Protein AF-A0A177LYG5-F1 (afdb_monomer_lite)

InterPro domains:
  IPR061209 LIC_11139-like [NF033171] (10-113)

Organism: Methylomonas methanica (NCBI:txid421)

Sequence (113 aa):
MSDSSGGIFKSASSPFTSSSDSSRNKHEKYETDVADYTATFVVSSSGTLDSFRGHISELAESHEITNWEGDRNTYVGIGRGLAKAKLGKPQISAFTESLSDNEPWKKQAIEEG

Secondary structure (DSSP, 8-state):
------------------SHHHHHHHHHHHHHHHHHHHHHHHHSS---HHHHHHHHHHHHHHTT-S-GGG-HHHHHHHHHHHHHTT--HHHHHHHHHHHSTT-HHHHHHHHH-

Structure (mmCIF, N/CA/C/O backbone):
data_AF-A0A177LYG5-F1
#
_entry.id   AF-A0A177LYG5-F1
#
loop_
_atom_site.group_PDB
_atom_site.id
_atom_site.type_symbol
_atom_site.label_atom_id
_atom_site.label_alt_id
_atom_site.label_comp_id
_atom_site.label_asym_id
_atom_site.label_entity_id
_atom_site.label_seq_id
_atom_site.pdbx_PDB_ins_code
_atom_site.Cartn_x
_atom_site.Cartn_y
_atom_site.Cartn_z
_atom_site.occupancy
_atom_site.B_iso_or_equiv
_atom_site.auth_seq_id
_atom_site.auth_comp_id
_atom_site.auth_asym_id
_atom_site.auth_atom_id
_atom_site.pdbx_PDB_model_num
ATOM 1 N N . MET A 1 1 ? -4.558 56.054 -22.906 1.00 41.09 1 MET A N 1
ATOM 2 C CA . MET A 1 1 ? -5.375 54.932 -22.409 1.00 41.09 1 MET A CA 1
ATOM 3 C C . MET A 1 1 ? -4.428 53.788 -22.118 1.00 41.09 1 MET A C 1
ATOM 5 O O . MET A 1 1 ? -3.598 53.500 -22.971 1.00 41.09 1 MET A O 1
ATOM 9 N N . SER A 1 2 ? -4.472 53.246 -20.904 1.00 43.78 2 SER A N 1
ATOM 10 C CA . SER A 1 2 ? -3.781 52.006 -20.540 1.00 43.78 2 SER A CA 1
ATOM 11 C C . SER A 1 2 ? -4.441 50.822 -21.243 1.00 43.78 2 SER A C 1
ATOM 13 O O . SER A 1 2 ? -5.664 50.793 -21.294 1.00 43.78 2 SER A O 1
ATOM 15 N N . ASP A 1 3 ? -3.650 49.861 -21.721 1.00 38.50 3 ASP A N 1
ATOM 16 C CA . ASP A 1 3 ? -3.786 48.472 -21.271 1.00 38.50 3 ASP A CA 1
ATOM 17 C C . ASP A 1 3 ? -2.516 47.665 -21.584 1.00 38.50 3 ASP A C 1
ATOM 19 O O . ASP A 1 3 ? -1.965 47.710 -22.685 1.00 38.50 3 ASP A O 1
ATOM 23 N N . SER A 1 4 ? -2.035 46.963 -20.564 1.00 45.25 4 SER A N 1
ATOM 24 C CA . SER A 1 4 ? -0.973 45.959 -20.631 1.00 45.25 4 SER A CA 1
ATOM 25 C C . SER A 1 4 ? -1.576 44.627 -21.077 1.00 45.25 4 SER A C 1
ATOM 27 O O . SER A 1 4 ? -2.732 44.378 -20.754 1.00 45.25 4 SER A O 1
ATOM 29 N N . SER A 1 5 ? -0.797 43.735 -21.706 1.00 45.50 5 SER A N 1
ATOM 30 C CA . SER A 1 5 ? -0.727 42.291 -21.367 1.00 45.50 5 SER A CA 1
ATOM 31 C C . SER A 1 5 ? 0.027 41.466 -22.417 1.00 45.50 5 SER A C 1
ATOM 33 O O . SER A 1 5 ? -0.296 41.513 -23.597 1.00 45.50 5 SER A O 1
ATOM 35 N N . GLY A 1 6 ? 0.952 40.631 -21.928 1.00 39.25 6 GLY A N 1
ATOM 36 C CA . GLY A 1 6 ? 1.349 39.344 -22.516 1.00 39.25 6 GLY A CA 1
ATOM 37 C C . GLY A 1 6 ? 2.311 39.434 -23.704 1.00 39.25 6 GLY A C 1
ATOM 38 O O . GLY A 1 6 ? 1.924 39.767 -24.809 1.00 39.25 6 GLY A O 1
ATOM 39 N N . GLY A 1 7 ? 3.600 39.139 -23.574 1.00 38.34 7 GLY A N 1
ATOM 40 C CA . GLY A 1 7 ? 4.082 37.885 -23.005 1.00 38.34 7 GLY A CA 1
ATOM 41 C C . GLY A 1 7 ? 4.296 36.853 -24.118 1.00 38.34 7 GLY A C 1
ATOM 42 O O . GLY A 1 7 ? 3.461 35.993 -24.336 1.00 38.34 7 GLY A O 1
ATOM 43 N N . ILE A 1 8 ? 5.399 37.035 -24.846 1.00 48.06 8 ILE A N 1
ATOM 44 C CA . ILE A 1 8 ? 6.380 36.039 -25.305 1.00 48.06 8 ILE A CA 1
ATOM 45 C C . ILE A 1 8 ? 5.968 34.567 -25.568 1.00 48.06 8 ILE A C 1
ATOM 47 O O . ILE A 1 8 ? 5.425 33.864 -24.726 1.00 48.06 8 ILE A O 1
ATOM 51 N N . PHE A 1 9 ? 6.480 34.106 -26.719 1.00 45.38 9 PHE A N 1
ATOM 52 C CA . PHE A 1 9 ? 6.715 32.733 -27.191 1.00 45.38 9 PHE A CA 1
ATOM 53 C C . PHE A 1 9 ? 5.597 32.061 -27.994 1.00 45.38 9 PHE A C 1
ATOM 55 O O . PHE A 1 9 ? 4.726 31.362 -27.490 1.00 45.38 9 PHE A O 1
ATOM 62 N N . LYS A 1 10 ? 5.737 32.202 -29.319 1.00 39.41 10 LYS A N 1
ATOM 63 C CA . LYS A 1 10 ? 5.176 31.296 -30.320 1.00 39.41 10 LYS A CA 1
ATOM 64 C C . LYS A 1 10 ? 5.619 29.868 -29.992 1.00 39.41 10 LYS A C 1
ATOM 66 O O . LYS A 1 10 ? 6.764 29.502 -30.251 1.00 39.41 10 LYS A O 1
ATOM 71 N N . SER A 1 11 ? 4.718 29.087 -29.408 1.00 40.78 11 SER A N 1
ATOM 72 C CA . SER A 1 11 ? 4.887 27.652 -29.223 1.00 40.78 11 SER A CA 1
ATOM 73 C C . SER A 1 11 ? 5.097 27.005 -30.588 1.00 40.78 11 SER A C 1
ATOM 75 O O . SER A 1 11 ? 4.205 27.010 -31.435 1.00 40.78 11 SER A O 1
ATOM 77 N N . ALA A 1 12 ? 6.296 26.473 -30.812 1.00 44.66 12 ALA A N 1
ATOM 78 C CA . ALA A 1 12 ? 6.536 25.532 -31.887 1.00 44.66 12 ALA A CA 1
ATOM 79 C C . ALA A 1 12 ? 5.653 24.306 -31.622 1.00 44.66 12 ALA A C 1
ATOM 81 O O . ALA A 1 12 ? 5.839 23.586 -30.641 1.00 44.66 12 ALA A O 1
ATOM 82 N N . SER A 1 13 ? 4.638 24.123 -32.459 1.00 43.25 13 SER A N 1
ATOM 83 C CA . SER A 1 13 ? 3.780 22.947 -32.457 1.00 43.25 13 SER A CA 1
ATOM 84 C C . SER A 1 13 ? 4.599 21.742 -32.918 1.00 43.25 13 SER A C 1
ATOM 86 O O . SER A 1 13 ? 4.720 21.486 -34.112 1.00 43.25 13 SER A O 1
ATOM 88 N N . SER A 1 14 ? 5.181 21.014 -31.968 1.00 43.78 14 SER A N 1
ATOM 89 C CA . SER A 1 14 ? 5.663 19.654 -32.204 1.00 43.78 14 SER A CA 1
ATOM 90 C C . SER A 1 14 ? 4.469 18.696 -32.125 1.00 43.78 14 SER A C 1
ATOM 92 O O . SER A 1 14 ? 3.822 18.633 -31.077 1.00 43.78 14 SER A O 1
ATOM 94 N N . PRO A 1 15 ? 4.150 17.942 -33.190 1.00 49.91 15 PRO A N 1
ATOM 95 C CA . PRO A 1 15 ? 3.112 16.930 -33.153 1.00 49.91 15 PRO A CA 1
ATOM 96 C C . PRO A 1 15 ? 3.731 15.616 -32.663 1.00 49.91 15 PRO A C 1
ATOM 98 O O . PRO A 1 15 ? 4.137 14.784 -33.464 1.00 49.91 15 PRO A O 1
ATOM 101 N N . PHE A 1 16 ? 3.819 15.422 -31.347 1.00 41.78 16 PHE A N 1
ATOM 102 C CA . PHE A 1 16 ? 4.070 14.096 -30.774 1.00 41.78 16 PHE A CA 1
ATOM 103 C C . PHE A 1 16 ? 3.053 13.835 -29.667 1.00 41.78 16 PHE A C 1
ATOM 105 O O . PHE A 1 16 ? 3.210 14.228 -28.515 1.00 41.78 16 PHE A O 1
ATOM 112 N N . THR A 1 17 ? 1.950 13.219 -30.072 1.00 43.50 17 THR A N 1
ATOM 113 C CA . THR A 1 17 ? 0.886 12.708 -29.215 1.00 43.50 17 THR A CA 1
ATOM 114 C C . THR A 1 17 ? 1.294 11.381 -28.571 1.00 43.50 17 THR A C 1
ATOM 116 O O . THR A 1 17 ? 1.797 10.500 -29.262 1.00 43.50 17 THR A O 1
ATOM 119 N N . SER A 1 18 ? 0.943 11.234 -27.290 1.00 42.94 18 SER A N 1
ATOM 120 C CA . SER A 1 18 ? 0.655 9.983 -26.564 1.00 42.94 18 SER A CA 1
ATOM 121 C C . SER A 1 18 ? 1.777 8.980 -26.273 1.00 42.94 18 SER A C 1
ATOM 123 O O . SER A 1 18 ? 1.902 7.973 -26.958 1.00 42.94 18 SER A O 1
ATOM 125 N N . SER A 1 19 ? 2.424 9.154 -25.114 1.00 37.41 19 SER A N 1
ATOM 126 C CA . SER A 1 19 ? 2.919 8.023 -24.295 1.00 37.41 19 SER A CA 1
ATOM 127 C C . SER A 1 19 ? 2.688 8.185 -22.779 1.00 37.41 19 SER A C 1
ATOM 129 O O . SER A 1 19 ? 3.071 7.311 -22.009 1.00 37.41 19 SER A O 1
ATOM 131 N N . SER A 1 20 ? 2.065 9.277 -22.314 1.00 44.22 20 SER A N 1
ATOM 132 C CA . SER A 1 20 ? 1.964 9.591 -20.872 1.00 44.22 20 SER A CA 1
ATOM 133 C C . SER A 1 20 ? 0.669 9.134 -20.192 1.00 44.22 20 SER A C 1
ATOM 135 O O . SER A 1 20 ? 0.573 9.213 -18.972 1.00 44.22 20 SER A O 1
ATOM 137 N N . ASP A 1 21 ? -0.324 8.668 -20.951 1.00 50.38 21 ASP A N 1
ATOM 138 C CA . ASP A 1 21 ? -1.614 8.231 -20.399 1.00 50.38 21 ASP A CA 1
ATOM 139 C C . ASP A 1 21 ? -1.517 6.801 -19.838 1.00 50.38 21 ASP A C 1
ATOM 141 O O . ASP A 1 21 ? -1.875 6.526 -18.697 1.00 50.38 21 ASP A O 1
ATOM 145 N N . SER A 1 22 ? -0.896 5.890 -20.593 1.00 53.41 22 SER A N 1
ATOM 146 C CA . SER A 1 22 ? -0.774 4.476 -20.219 1.00 53.41 22 SER A CA 1
ATOM 147 C C . SER A 1 22 ? 0.093 4.235 -18.980 1.00 53.41 22 SER A C 1
ATOM 149 O O . SER A 1 22 ? -0.226 3.350 -18.190 1.00 53.41 22 SER A O 1
ATOM 151 N N . SER A 1 23 ? 1.164 5.012 -18.784 1.00 55.59 23 SER A N 1
ATOM 152 C CA . SER A 1 23 ? 2.041 4.888 -17.611 1.00 55.59 23 SER A CA 1
ATOM 153 C C . SER A 1 23 ? 1.404 5.452 -16.342 1.00 55.59 23 SER A C 1
ATOM 155 O O . SER A 1 23 ? 1.551 4.855 -15.278 1.00 55.59 23 SER A O 1
ATOM 157 N N . ARG A 1 24 ? 0.636 6.546 -16.452 1.00 60.84 24 ARG A N 1
ATOM 158 C CA . ARG A 1 24 ? -0.160 7.097 -15.345 1.00 60.84 24 ARG A CA 1
ATOM 159 C C . ARG A 1 24 ? -1.228 6.102 -14.893 1.00 60.84 24 ARG A C 1
ATOM 161 O O . ARG A 1 24 ? -1.278 5.759 -13.717 1.00 60.84 24 ARG A O 1
ATOM 168 N N . ASN A 1 25 ? -1.948 5.528 -15.858 1.00 71.62 25 ASN A N 1
ATOM 169 C CA . ASN A 1 25 ? -2.951 4.493 -15.612 1.00 71.62 25 ASN A CA 1
ATOM 170 C C . ASN A 1 25 ? -2.344 3.223 -14.991 1.00 71.62 25 ASN A C 1
ATOM 172 O O . ASN A 1 25 ? -3.018 2.520 -14.245 1.00 71.62 25 ASN A O 1
ATOM 176 N N . LYS A 1 26 ? -1.087 2.891 -15.314 1.00 77.19 26 LYS A N 1
ATOM 177 C CA . LYS A 1 26 ? -0.388 1.738 -14.730 1.00 77.19 26 LYS A CA 1
ATOM 178 C C . LYS A 1 26 ? -0.045 1.974 -13.264 1.00 77.19 26 LYS A C 1
ATOM 180 O O . LYS A 1 26 ? -0.264 1.100 -12.435 1.00 77.19 26 LYS A O 1
ATOM 185 N N . HIS A 1 27 ? 0.445 3.168 -12.955 1.00 80.19 27 HIS A N 1
ATOM 186 C CA . HIS A 1 27 ? 0.832 3.533 -11.603 1.00 80.19 27 HIS A CA 1
ATOM 187 C C . HIS A 1 27 ? -0.379 3.631 -10.663 1.00 80.19 27 HIS A C 1
ATOM 189 O O . HIS A 1 27 ? -0.334 3.129 -9.546 1.00 80.19 27 HIS A O 1
ATOM 195 N N . GLU A 1 28 ? -1.491 4.193 -11.144 1.00 85.69 28 GLU A N 1
ATOM 196 C CA . GLU A 1 28 ? -2.761 4.226 -10.403 1.00 85.69 28 GLU A CA 1
ATOM 197 C C . GLU A 1 28 ? -3.350 2.825 -10.190 1.00 85.69 28 GLU A C 1
ATOM 199 O O . GLU A 1 28 ? -3.903 2.541 -9.126 1.00 85.69 28 GLU A O 1
ATOM 204 N N . LYS A 1 29 ? -3.220 1.925 -11.175 1.00 89.19 29 LYS A N 1
ATOM 205 C CA . LYS A 1 29 ? -3.627 0.520 -11.018 1.00 89.19 29 LYS A CA 1
ATOM 206 C C . LYS A 1 29 ? -2.782 -0.197 -9.978 1.00 89.19 29 LYS A C 1
ATOM 208 O O . LYS A 1 29 ? -3.354 -0.814 -9.093 1.00 89.19 29 LYS A O 1
ATOM 213 N N . TYR A 1 30 ? -1.459 -0.066 -10.046 1.00 91.94 30 TYR A N 1
ATOM 214 C CA . TYR A 1 30 ? -0.565 -0.635 -9.042 1.00 91.94 30 TYR A CA 1
ATOM 215 C C . TYR A 1 30 ? -0.907 -0.136 -7.634 1.00 91.94 30 TYR A C 1
ATOM 217 O O . TYR A 1 30 ? -1.089 -0.935 -6.722 1.00 91.94 30 TYR A O 1
ATOM 225 N N . GLU A 1 31 ? -1.078 1.176 -7.467 1.00 92.94 31 GLU A N 1
ATOM 226 C CA . GLU A 1 31 ? -1.469 1.770 -6.189 1.00 92.94 31 GLU A CA 1
ATOM 227 C C . GLU A 1 31 ? -2.811 1.212 -5.679 1.00 92.94 31 GLU A C 1
ATOM 229 O O . GLU A 1 31 ? -2.958 0.921 -4.490 1.00 92.94 31 GLU A O 1
ATOM 234 N N . THR A 1 32 ? -3.782 1.026 -6.579 1.00 93.75 32 THR A N 1
ATOM 235 C CA . THR A 1 32 ? -5.090 0.436 -6.256 1.00 93.75 32 THR A CA 1
ATOM 236 C C . THR A 1 32 ? -4.963 -1.033 -5.849 1.00 93.75 32 THR A C 1
ATOM 238 O O . THR A 1 32 ? -5.543 -1.431 -4.841 1.00 93.75 32 THR A O 1
ATOM 241 N N . ASP A 1 33 ? -4.176 -1.826 -6.576 1.00 94.75 33 ASP A N 1
ATOM 242 C CA . ASP A 1 33 ? -3.954 -3.245 -6.278 1.00 94.75 33 ASP A CA 1
ATOM 243 C C . ASP A 1 33 ? -3.260 -3.418 -4.918 1.00 94.75 33 ASP A C 1
ATOM 245 O O . ASP A 1 33 ? -3.655 -4.261 -4.109 1.00 94.75 33 ASP A O 1
ATOM 249 N N . VAL A 1 34 ? -2.275 -2.563 -4.621 1.00 95.94 34 VAL A N 1
ATOM 250 C CA . VAL A 1 34 ? -1.612 -2.506 -3.312 1.00 95.94 34 VAL A CA 1
ATOM 251 C C . VAL A 1 34 ? -2.606 -2.150 -2.207 1.00 95.94 34 VAL A C 1
ATOM 253 O O . VAL A 1 34 ? -2.588 -2.782 -1.147 1.00 95.94 34 VAL A O 1
ATOM 256 N N . ALA A 1 35 ? -3.489 -1.176 -2.433 1.00 95.38 35 ALA A N 1
ATOM 257 C CA . ALA A 1 35 ? -4.509 -0.796 -1.459 1.00 95.38 35 ALA A CA 1
ATOM 258 C C . ALA A 1 35 ? -5.502 -1.935 -1.191 1.00 95.38 35 ALA A C 1
ATOM 260 O O . ALA A 1 35 ? -5.819 -2.230 -0.036 1.00 95.38 35 ALA A O 1
ATOM 261 N N . ASP A 1 36 ? -5.964 -2.610 -2.239 1.00 94.75 36 ASP A N 1
ATOM 262 C CA . ASP A 1 36 ? -6.921 -3.712 -2.145 1.00 94.75 36 ASP A CA 1
ATOM 263 C C . ASP A 1 36 ? -6.326 -4.928 -1.437 1.00 94.75 36 ASP A C 1
ATOM 265 O O . ASP A 1 36 ? -6.957 -5.504 -0.538 1.00 94.75 36 ASP A O 1
ATOM 269 N N . TYR A 1 37 ? -5.085 -5.277 -1.778 1.00 94.31 37 TYR A N 1
ATOM 270 C CA . TYR A 1 37 ? -4.355 -6.326 -1.086 1.00 94.31 37 TYR A CA 1
ATOM 271 C C . TYR A 1 37 ? -4.101 -5.956 0.376 1.00 94.31 37 TYR A C 1
ATOM 273 O O . TYR A 1 37 ? -4.388 -6.762 1.257 1.00 94.31 37 TYR A O 1
ATOM 281 N N . THR A 1 38 ? -3.653 -4.730 0.662 1.00 94.38 38 THR A N 1
ATOM 282 C CA . THR A 1 38 ? -3.407 -4.273 2.039 1.00 94.38 38 THR A CA 1
ATOM 283 C C . THR A 1 38 ? -4.674 -4.328 2.879 1.00 94.38 38 THR A C 1
ATOM 285 O O . THR A 1 38 ? -4.645 -4.866 3.984 1.00 94.38 38 THR A O 1
ATOM 288 N N . ALA A 1 39 ? -5.800 -3.845 2.349 1.00 93.69 39 ALA A N 1
ATOM 289 C CA . ALA A 1 39 ? -7.080 -3.892 3.044 1.00 93.69 39 ALA A CA 1
ATOM 290 C C . ALA A 1 39 ? -7.510 -5.333 3.353 1.00 93.69 39 ALA A C 1
ATOM 292 O O . ALA A 1 39 ? -8.021 -5.617 4.435 1.00 93.69 39 ALA A O 1
ATOM 293 N N . THR A 1 40 ? -7.278 -6.249 2.412 1.00 92.38 40 THR A N 1
ATOM 294 C CA . THR A 1 40 ? -7.572 -7.671 2.597 1.00 92.38 40 THR A CA 1
ATOM 295 C C . THR A 1 40 ? -6.644 -8.283 3.641 1.00 92.38 40 THR A C 1
ATOM 297 O O . THR A 1 40 ? -7.135 -8.897 4.584 1.00 92.38 40 THR A O 1
ATOM 300 N N . PHE A 1 41 ? -5.333 -8.052 3.525 1.00 91.06 41 PHE A N 1
ATOM 301 C CA . PHE A 1 41 ? -4.294 -8.598 4.395 1.00 91.06 41 PHE A CA 1
ATOM 302 C C . PHE A 1 41 ? -4.512 -8.229 5.860 1.00 91.06 41 PHE A C 1
ATOM 304 O O . PHE A 1 41 ? -4.400 -9.081 6.730 1.00 91.06 41 PHE A O 1
ATOM 311 N N . VAL A 1 42 ? -4.850 -6.973 6.156 1.00 88.88 42 VAL A N 1
ATOM 312 C CA . VAL A 1 42 ? -5.037 -6.536 7.549 1.00 88.88 42 VAL A CA 1
ATOM 313 C C . VAL A 1 42 ? -6.351 -7.015 8.170 1.00 88.88 42 VAL A C 1
ATOM 315 O O . VAL A 1 42 ? -6.465 -7.076 9.394 1.00 88.88 42 VAL A O 1
ATOM 318 N N . VAL A 1 43 ? -7.346 -7.362 7.347 1.00 86.88 43 VAL A N 1
ATOM 319 C CA . VAL A 1 43 ? -8.626 -7.931 7.801 1.00 86.88 43 VAL A CA 1
ATOM 320 C C . VAL A 1 43 ? -8.528 -9.449 7.939 1.00 86.88 43 VAL A C 1
ATOM 322 O O . VAL A 1 43 ? -9.065 -10.023 8.889 1.00 86.88 43 VAL A O 1
ATOM 325 N N . SER A 1 44 ? -7.817 -10.115 7.029 1.00 80.69 44 SER A N 1
ATOM 326 C CA . SER A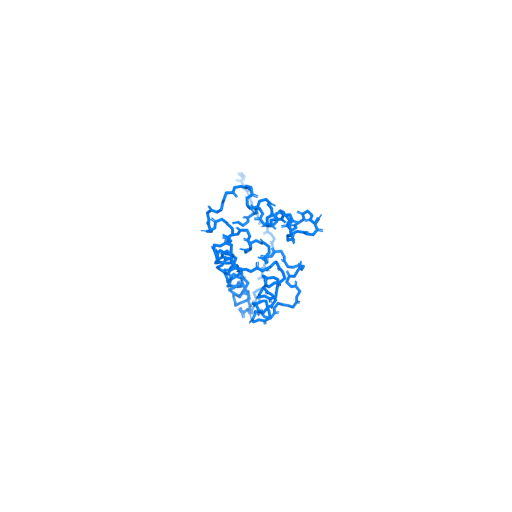 1 44 ? -7.448 -11.514 7.179 1.00 80.69 44 SER A CA 1
ATOM 327 C C . SER A 1 44 ? -6.402 -11.602 8.283 1.00 80.69 44 SER A C 1
ATOM 329 O O . SER A 1 44 ? -5.240 -11.306 8.057 1.00 80.69 44 SER A O 1
ATOM 331 N N . SER A 1 45 ? -6.765 -11.999 9.501 1.00 66.81 45 SER A N 1
ATOM 332 C CA . SER A 1 45 ? -5.819 -12.131 10.630 1.00 66.81 45 SER A CA 1
ATOM 333 C C . SER A 1 45 ? -4.761 -13.248 10.446 1.00 66.81 45 SER A C 1
ATOM 335 O O . SER A 1 45 ? -4.284 -13.833 11.414 1.00 66.81 45 SER A O 1
ATOM 337 N N . SER A 1 46 ? -4.424 -13.578 9.201 1.00 65.75 46 SER A N 1
ATOM 338 C CA . SER A 1 46 ? -3.524 -14.616 8.731 1.00 65.75 46 SER A CA 1
ATOM 339 C C . SER A 1 46 ? -2.460 -13.982 7.836 1.00 65.75 46 SER A C 1
ATOM 341 O O . SER A 1 46 ? -2.765 -13.534 6.734 1.00 65.75 46 SER A O 1
ATOM 343 N N . GLY A 1 47 ? -1.214 -13.967 8.297 1.00 77.00 47 GLY A N 1
ATOM 344 C CA . GLY A 1 47 ? -0.093 -13.467 7.510 1.00 77.00 47 GLY A CA 1
ATOM 345 C C . GLY A 1 47 ? 1.025 -12.912 8.380 1.00 77.00 47 GLY A C 1
ATOM 346 O O . GLY A 1 47 ? 0.805 -12.483 9.511 1.00 77.00 47 GLY A O 1
ATOM 347 N N . THR A 1 48 ? 2.240 -12.936 7.847 1.00 86.81 48 THR A N 1
ATOM 348 C CA . THR A 1 48 ? 3.398 -12.240 8.416 1.00 86.81 48 THR A CA 1
ATOM 349 C C . THR A 1 48 ? 3.724 -11.017 7.575 1.00 86.81 48 THR A C 1
ATOM 351 O O . THR A 1 48 ? 3.356 -10.932 6.400 1.00 86.81 48 THR A O 1
ATOM 354 N N . LEU A 1 49 ? 4.453 -10.071 8.155 1.00 87.12 49 LEU A N 1
ATOM 355 C CA . LEU A 1 49 ? 4.888 -8.884 7.428 1.00 87.12 49 LEU A CA 1
ATOM 356 C C . LEU A 1 49 ? 5.807 -9.248 6.246 1.00 87.12 49 LEU A C 1
ATOM 358 O O . LEU A 1 49 ? 5.707 -8.633 5.192 1.00 87.12 49 LEU A O 1
ATOM 362 N N . ASP A 1 50 ? 6.602 -10.315 6.358 1.00 89.50 50 ASP A N 1
ATOM 363 C CA . ASP A 1 50 ? 7.355 -10.883 5.231 1.00 89.50 50 ASP A CA 1
ATOM 364 C C . ASP A 1 50 ? 6.445 -11.384 4.103 1.00 89.50 50 ASP A C 1
ATOM 366 O O . ASP A 1 50 ? 6.681 -11.070 2.939 1.00 89.50 50 ASP A O 1
ATOM 370 N N . SER A 1 51 ? 5.368 -12.114 4.425 1.00 90.62 51 SER A N 1
ATOM 371 C CA . SER A 1 51 ? 4.407 -12.570 3.408 1.00 90.62 51 SER A CA 1
ATOM 372 C C . SER A 1 51 ? 3.684 -11.404 2.731 1.00 90.62 51 SER A C 1
ATOM 374 O O . SER A 1 51 ? 3.372 -11.470 1.543 1.00 90.62 51 SER A O 1
ATOM 376 N N . PHE A 1 52 ? 3.464 -10.316 3.474 1.00 92.00 52 PHE A N 1
ATOM 377 C CA . PHE A 1 52 ? 2.938 -9.072 2.936 1.00 92.00 52 PHE A CA 1
ATOM 378 C C . PHE A 1 52 ? 3.926 -8.434 1.953 1.00 92.00 52 PHE A C 1
ATOM 380 O O . PHE A 1 52 ? 3.559 -8.211 0.804 1.00 92.00 52 PHE A O 1
ATOM 387 N N . ARG A 1 53 ? 5.186 -8.223 2.364 1.00 92.12 53 ARG A N 1
ATOM 388 C CA . ARG A 1 53 ? 6.248 -7.669 1.501 1.00 92.12 53 ARG A CA 1
ATOM 389 C C . ARG A 1 53 ? 6.458 -8.516 0.239 1.00 92.12 53 ARG A C 1
ATOM 391 O O . ARG A 1 53 ? 6.605 -7.955 -0.841 1.00 92.12 53 ARG A O 1
ATOM 398 N N . GLY A 1 54 ? 6.403 -9.844 0.358 1.00 93.56 54 GLY A N 1
ATOM 399 C CA . GLY A 1 54 ? 6.489 -10.765 -0.779 1.00 93.56 54 GLY A CA 1
ATOM 400 C C . GLY A 1 54 ? 5.391 -10.531 -1.818 1.00 93.56 54 GLY A C 1
ATOM 401 O O . GLY A 1 54 ? 5.696 -10.324 -2.987 1.00 93.56 54 GLY A O 1
ATOM 402 N N . HIS A 1 55 ? 4.128 -10.452 -1.392 1.00 93.69 55 HIS A N 1
ATOM 403 C CA . HIS A 1 55 ? 3.017 -10.171 -2.311 1.00 93.69 55 HIS A CA 1
ATOM 404 C C . HIS A 1 55 ? 3.083 -8.765 -2.919 1.00 93.69 55 HIS A C 1
ATOM 406 O O . HIS A 1 55 ? 2.747 -8.596 -4.087 1.00 93.69 55 HIS A O 1
ATOM 412 N N . ILE A 1 56 ? 3.528 -7.752 -2.163 1.00 94.50 56 ILE A N 1
ATOM 413 C CA . ILE A 1 56 ? 3.767 -6.418 -2.734 1.00 94.50 56 ILE A CA 1
ATOM 414 C C . ILE A 1 56 ? 4.843 -6.490 -3.824 1.00 94.50 56 ILE A C 1
ATOM 416 O O . ILE A 1 56 ? 4.671 -5.878 -4.874 1.00 94.50 56 ILE A O 1
ATOM 420 N N . SER A 1 57 ? 5.900 -7.283 -3.621 1.00 94.38 57 SER A N 1
ATOM 421 C CA . SER A 1 57 ? 6.924 -7.522 -4.642 1.00 94.38 57 SER A CA 1
ATOM 422 C C . SER A 1 57 ? 6.346 -8.171 -5.899 1.00 94.38 57 SER A C 1
ATOM 424 O O . SER A 1 57 ? 6.612 -7.700 -6.999 1.00 94.38 57 SER A O 1
ATOM 426 N N . GLU A 1 58 ? 5.506 -9.197 -5.752 1.00 94.25 58 GLU A N 1
ATOM 427 C CA . GLU A 1 58 ? 4.840 -9.860 -6.883 1.00 94.25 58 GLU A CA 1
ATOM 428 C C . GLU A 1 58 ? 3.908 -8.903 -7.647 1.00 94.25 58 GLU A C 1
ATOM 430 O O . GLU A 1 58 ? 3.912 -8.868 -8.882 1.00 94.25 58 GLU A O 1
ATOM 435 N N . LEU A 1 59 ? 3.139 -8.077 -6.926 1.00 93.50 59 LEU A N 1
ATOM 436 C CA . LEU A 1 59 ? 2.314 -7.030 -7.531 1.00 93.50 59 LEU A CA 1
ATOM 437 C C . LEU A 1 59 ? 3.185 -6.028 -8.287 1.00 93.50 59 LEU A C 1
ATOM 439 O O . LEU A 1 59 ? 2.906 -5.725 -9.445 1.00 93.50 59 LEU A O 1
ATOM 443 N N . ALA A 1 60 ? 4.259 -5.545 -7.670 1.00 93.00 60 ALA A N 1
ATOM 444 C CA . ALA A 1 60 ? 5.166 -4.593 -8.288 1.00 93.00 60 ALA A CA 1
ATOM 445 C C . ALA A 1 60 ? 5.782 -5.159 -9.575 1.00 93.00 60 ALA A C 1
ATOM 447 O O . ALA A 1 60 ? 5.734 -4.501 -10.614 1.00 93.00 60 ALA A O 1
ATOM 448 N N . GLU A 1 61 ? 6.246 -6.409 -9.556 1.00 92.50 61 GLU A N 1
ATOM 449 C CA . GLU A 1 61 ? 6.767 -7.107 -10.735 1.00 92.50 61 GLU A CA 1
ATOM 450 C C . GLU A 1 61 ? 5.725 -7.212 -11.855 1.00 92.50 61 GLU A C 1
ATOM 452 O O . GLU A 1 61 ? 6.040 -6.919 -13.012 1.00 92.50 61 GLU A O 1
ATOM 457 N N . SER A 1 62 ? 4.467 -7.534 -11.527 1.00 90.75 62 SER A N 1
ATOM 458 C CA . SER A 1 62 ? 3.371 -7.562 -12.510 1.00 90.75 62 SER A CA 1
ATOM 459 C C . SER A 1 62 ? 3.126 -6.194 -13.166 1.00 90.75 62 SER A C 1
ATOM 461 O O . SER A 1 62 ? 2.695 -6.103 -14.319 1.00 90.75 62 SER A O 1
ATOM 463 N N . HIS A 1 63 ? 3.479 -5.123 -12.452 1.00 88.94 63 HIS A N 1
ATOM 464 C CA . HIS A 1 63 ? 3.419 -3.739 -12.903 1.00 88.94 63 HIS A CA 1
ATOM 465 C C . HIS A 1 63 ? 4.774 -3.196 -13.388 1.00 88.94 63 HIS A C 1
ATOM 467 O O . HIS A 1 63 ? 4.903 -1.994 -13.615 1.00 88.94 63 HIS A O 1
ATOM 473 N N . GLU A 1 64 ? 5.759 -4.055 -13.672 1.00 90.12 64 GLU A N 1
ATOM 474 C CA . GLU A 1 64 ? 7.131 -3.694 -14.095 1.00 90.12 64 GLU A CA 1
ATOM 475 C C . GLU A 1 64 ? 7.835 -2.699 -13.143 1.00 90.12 64 GLU A C 1
ATOM 477 O O . GLU A 1 64 ? 8.705 -1.930 -13.554 1.00 90.12 64 GLU A O 1
ATOM 482 N N . ILE A 1 65 ? 7.457 -2.701 -11.865 1.00 88.88 65 ILE A N 1
ATOM 483 C CA . ILE A 1 65 ? 8.072 -1.927 -10.788 1.00 88.88 65 ILE A CA 1
ATOM 484 C C . ILE A 1 65 ? 9.025 -2.860 -10.043 1.00 88.88 65 ILE A C 1
ATOM 486 O O . ILE A 1 65 ? 8.614 -3.782 -9.351 1.00 88.88 65 ILE A O 1
ATOM 490 N N . THR A 1 66 ? 10.324 -2.625 -10.187 1.00 87.38 66 THR A N 1
ATOM 491 C CA . THR A 1 66 ? 11.367 -3.485 -9.602 1.00 87.38 66 THR A CA 1
ATOM 492 C C . THR A 1 66 ? 11.907 -2.976 -8.268 1.00 87.38 66 THR A C 1
ATOM 494 O O . THR A 1 66 ? 12.453 -3.757 -7.498 1.00 87.38 66 THR A O 1
ATOM 497 N N . ASN A 1 67 ? 11.752 -1.682 -7.970 1.00 90.94 67 ASN A N 1
ATOM 498 C CA . ASN A 1 67 ? 12.192 -1.062 -6.715 1.00 90.94 67 ASN A CA 1
ATOM 499 C C . ASN A 1 67 ? 11.004 -0.481 -5.940 1.00 90.94 67 ASN A C 1
ATOM 501 O O . ASN A 1 67 ? 10.955 0.717 -5.655 1.00 90.94 67 ASN A O 1
ATOM 505 N N . TRP A 1 68 ? 10.021 -1.322 -5.628 1.00 93.12 68 TRP A N 1
ATOM 506 C CA . TRP A 1 68 ? 8.816 -0.874 -4.929 1.00 93.12 68 TRP A CA 1
ATOM 507 C C . TRP A 1 68 ? 9.112 -0.329 -3.527 1.00 93.12 68 TRP A C 1
ATOM 509 O O . TRP A 1 68 ? 8.416 0.575 -3.068 1.00 93.12 68 TRP A O 1
ATOM 519 N N . GLU A 1 69 ? 10.162 -0.826 -2.862 1.00 91.88 69 GLU A N 1
ATOM 520 C CA . GLU A 1 69 ? 10.559 -0.389 -1.518 1.00 91.88 69 GLU A CA 1
ATOM 521 C C . GLU A 1 69 ? 11.042 1.063 -1.485 1.00 91.88 69 GLU A C 1
ATOM 523 O O . GLU A 1 69 ? 10.936 1.709 -0.442 1.00 91.88 69 GLU A O 1
ATOM 528 N N . GLY A 1 70 ? 11.550 1.570 -2.612 1.00 91.69 70 GLY A N 1
ATOM 529 C CA . GLY A 1 70 ? 11.905 2.974 -2.821 1.00 91.69 70 GLY A CA 1
ATOM 530 C C . GLY A 1 70 ? 10.838 3.774 -3.572 1.00 91.69 70 GLY A C 1
ATOM 531 O O . GLY A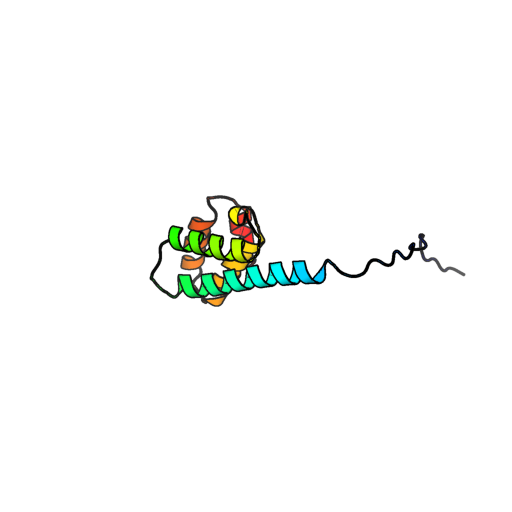 1 70 ? 11.057 4.950 -3.860 1.00 91.69 70 GLY A O 1
ATOM 532 N N . ASP A 1 71 ? 9.704 3.159 -3.912 1.00 91.44 71 ASP A N 1
ATOM 533 C CA . ASP A 1 71 ? 8.610 3.817 -4.616 1.00 91.44 71 ASP A CA 1
ATOM 534 C C . ASP A 1 71 ? 7.582 4.354 -3.621 1.00 91.44 71 ASP A C 1
ATOM 536 O O . ASP A 1 71 ? 6.903 3.608 -2.911 1.00 91.44 71 ASP A O 1
ATOM 540 N N . ARG A 1 72 ? 7.441 5.681 -3.600 1.00 92.38 72 ARG A N 1
ATOM 541 C CA . ARG A 1 72 ? 6.493 6.392 -2.741 1.00 92.38 72 ARG A CA 1
ATOM 542 C C . ARG A 1 72 ? 5.062 5.889 -2.912 1.00 92.38 72 ARG A C 1
ATOM 544 O O . ARG A 1 72 ? 4.344 5.787 -1.922 1.00 92.38 72 ARG A O 1
ATOM 551 N N . ASN A 1 73 ? 4.649 5.580 -4.136 1.00 91.06 73 ASN A N 1
ATOM 552 C CA . ASN A 1 73 ? 3.256 5.255 -4.428 1.00 91.06 73 ASN A CA 1
ATOM 553 C C . ASN A 1 73 ? 2.853 3.881 -3.888 1.00 91.06 73 ASN A C 1
ATOM 555 O O . ASN A 1 73 ? 1.687 3.687 -3.552 1.00 91.06 73 ASN A O 1
ATOM 559 N N . THR A 1 74 ? 3.812 2.971 -3.686 1.00 94.38 74 THR A N 1
ATOM 560 C CA . THR A 1 74 ? 3.567 1.736 -2.933 1.00 94.38 74 THR A CA 1
ATOM 561 C C . THR A 1 74 ? 3.055 2.061 -1.532 1.00 94.38 74 THR A C 1
ATOM 563 O O . THR A 1 74 ? 2.022 1.557 -1.106 1.00 94.38 74 THR A O 1
ATOM 566 N N . TYR A 1 75 ? 3.740 2.958 -0.823 1.00 94.94 75 TYR A N 1
ATOM 567 C CA . TYR A 1 75 ? 3.394 3.325 0.551 1.00 94.94 75 TYR A CA 1
ATOM 568 C C . TYR A 1 75 ? 2.095 4.130 0.643 1.00 94.94 75 TYR A C 1
ATOM 570 O O . TYR A 1 75 ? 1.341 3.932 1.592 1.00 94.94 75 TYR A O 1
ATOM 578 N N . VAL A 1 76 ? 1.786 4.963 -0.358 1.00 94.19 76 VAL A N 1
ATOM 579 C CA . VAL A 1 76 ? 0.466 5.614 -0.457 1.00 94.19 76 VAL A CA 1
ATOM 580 C C . VAL A 1 76 ? -0.637 4.573 -0.664 1.00 94.19 76 VAL A C 1
ATOM 582 O O . VAL A 1 76 ? -1.645 4.601 0.039 1.00 94.19 76 VAL A O 1
ATOM 585 N N . GLY A 1 77 ? -0.432 3.592 -1.549 1.00 94.94 77 GLY A N 1
ATOM 586 C CA . GLY A 1 77 ? -1.361 2.474 -1.727 1.00 94.94 77 GLY A CA 1
ATOM 587 C C . GLY A 1 77 ? -1.589 1.699 -0.425 1.00 94.94 77 GLY A C 1
ATOM 588 O O . GLY A 1 77 ? -2.726 1.394 -0.070 1.00 94.94 77 GLY A O 1
ATOM 589 N N . ILE A 1 78 ? -0.524 1.447 0.341 1.00 94.12 78 ILE A N 1
ATOM 590 C CA . ILE A 1 78 ? -0.610 0.800 1.656 1.00 94.12 78 ILE A CA 1
ATOM 591 C C . ILE A 1 78 ? -1.493 1.627 2.601 1.00 94.12 78 ILE A C 1
ATOM 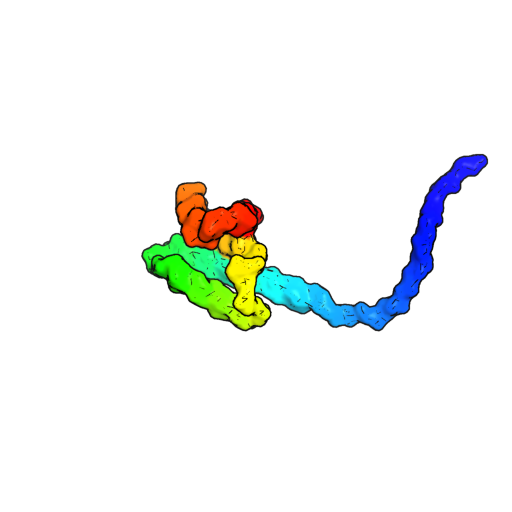593 O O . ILE A 1 78 ? -2.431 1.080 3.180 1.00 94.12 78 ILE A O 1
ATOM 597 N N . GLY A 1 79 ? -1.252 2.938 2.711 1.00 93.56 79 GLY A N 1
ATOM 598 C CA . GLY A 1 79 ? -2.086 3.865 3.489 1.00 93.56 79 GLY A CA 1
ATOM 599 C C . GLY A 1 79 ? -3.567 3.778 3.127 1.00 93.56 79 GLY A C 1
ATOM 600 O O . GLY A 1 79 ? -4.411 3.472 3.978 1.00 93.56 79 GLY A O 1
ATOM 601 N N . ARG A 1 80 ? -3.864 3.871 1.825 1.00 93.94 80 ARG A N 1
ATOM 602 C CA . ARG A 1 80 ? -5.228 3.748 1.288 1.00 93.94 80 ARG A CA 1
ATOM 603 C C . ARG A 1 80 ? -5.883 2.430 1.675 1.00 93.94 80 ARG A C 1
ATOM 605 O O . ARG A 1 80 ? -7.066 2.399 2.016 1.00 93.94 80 ARG A O 1
ATOM 612 N N . GLY A 1 81 ? -5.131 1.333 1.645 1.00 94.44 81 GLY A N 1
ATOM 613 C CA . GLY A 1 81 ? -5.616 0.022 2.063 1.00 94.44 81 GLY A CA 1
ATOM 614 C C . GLY A 1 81 ? -5.956 -0.047 3.551 1.00 94.44 81 GLY A C 1
ATOM 615 O O . GLY A 1 81 ? -7.009 -0.569 3.924 1.00 94.44 81 GLY A O 1
ATOM 616 N N . LEU A 1 82 ? -5.119 0.542 4.410 1.00 92.00 82 LEU A N 1
ATOM 617 C CA . LEU A 1 82 ? -5.381 0.643 5.850 1.00 92.00 82 LEU A CA 1
ATOM 618 C C . LEU A 1 82 ? -6.639 1.472 6.140 1.00 92.00 82 LEU A C 1
ATOM 620 O O . LEU A 1 82 ? -7.478 1.066 6.953 1.00 92.00 82 LEU A O 1
ATOM 624 N N . ALA A 1 83 ? -6.806 2.596 5.438 1.00 90.62 83 ALA A N 1
ATOM 625 C CA . ALA A 1 83 ? -8.001 3.428 5.517 1.00 90.62 83 ALA A CA 1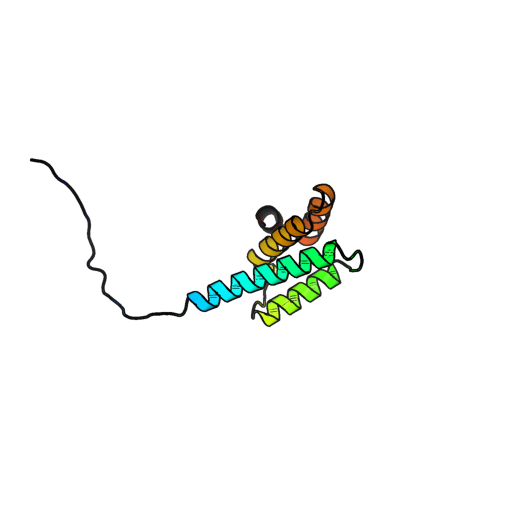
ATOM 626 C C . ALA A 1 83 ? -9.251 2.672 5.028 1.00 90.62 83 ALA A C 1
ATOM 628 O O . ALA A 1 83 ? -10.295 2.689 5.689 1.00 90.62 83 ALA A O 1
ATOM 629 N N . LYS A 1 84 ? -9.140 1.935 3.913 1.00 92.00 84 LYS A N 1
ATOM 630 C CA . LYS A 1 84 ? -10.216 1.111 3.335 1.00 92.00 84 LYS A CA 1
ATOM 631 C C . LYS A 1 84 ? -10.654 -0.021 4.267 1.00 92.00 84 LYS A C 1
ATOM 633 O O . LYS A 1 84 ? -11.852 -0.289 4.373 1.00 92.00 84 LYS A O 1
ATOM 638 N N . ALA A 1 85 ? -9.717 -0.634 4.988 1.00 89.94 85 ALA A N 1
ATOM 639 C CA . ALA A 1 85 ? -10.0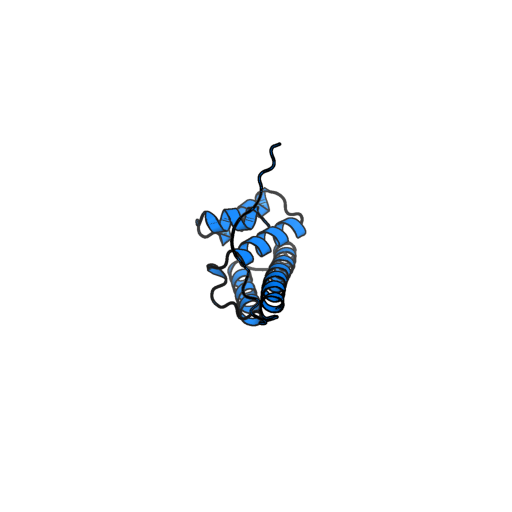01 -1.641 6.010 1.00 89.94 85 ALA A CA 1
ATOM 640 C C . ALA A 1 85 ? -10.665 -1.074 7.278 1.00 89.94 85 ALA A C 1
ATOM 642 O O . ALA A 1 85 ? -11.083 -1.846 8.141 1.00 89.94 85 ALA A O 1
ATOM 643 N N . LYS A 1 86 ? -10.799 0.258 7.395 1.00 88.31 86 LYS A N 1
ATOM 644 C CA . LYS A 1 86 ? -11.384 0.952 8.557 1.00 88.31 86 LYS A CA 1
ATOM 645 C C . LYS A 1 86 ? -10.707 0.569 9.875 1.00 88.31 86 LYS A C 1
ATOM 647 O O . LYS A 1 86 ? -11.366 0.468 10.913 1.00 88.31 86 LYS A O 1
ATOM 652 N N . LEU A 1 87 ? -9.393 0.348 9.831 1.00 82.00 87 LEU A N 1
ATOM 653 C CA . LEU A 1 87 ? -8.610 0.041 11.020 1.00 82.00 87 LEU A CA 1
ATOM 654 C C . LEU A 1 87 ? -8.620 1.210 12.010 1.00 82.00 87 LEU A C 1
ATOM 656 O O . LEU A 1 87 ? -8.699 2.383 11.641 1.00 82.00 87 LEU A O 1
ATOM 660 N N . GLY A 1 88 ? -8.496 0.888 13.296 1.00 82.06 88 GLY A N 1
ATOM 661 C CA . GLY A 1 88 ? -8.302 1.898 14.328 1.00 82.06 88 GLY A CA 1
ATOM 662 C C . GLY A 1 88 ? -6.904 2.517 14.249 1.00 82.06 88 GLY A C 1
ATOM 663 O O . GLY A 1 88 ? -5.936 1.850 13.884 1.00 82.06 88 GLY A O 1
ATOM 664 N N . LYS A 1 89 ? -6.769 3.775 14.692 1.00 83.19 89 LYS A N 1
ATOM 665 C CA . LYS A 1 89 ? -5.476 4.490 14.752 1.00 83.19 89 LYS A CA 1
ATOM 666 C C . LYS A 1 89 ? -4.316 3.670 15.353 1.00 83.19 89 LYS A C 1
ATOM 668 O O . LYS A 1 89 ? -3.227 3.738 14.792 1.00 83.19 89 LYS A O 1
ATOM 673 N N . PRO A 1 90 ? -4.502 2.877 16.430 1.00 85.69 90 PRO A N 1
ATOM 674 C CA . PRO A 1 90 ? -3.411 2.072 16.983 1.00 85.69 90 PRO A CA 1
ATOM 675 C C . PRO A 1 90 ? -2.900 0.987 16.026 1.00 85.69 90 PRO A C 1
ATOM 677 O O . PRO A 1 90 ? -1.702 0.737 15.969 1.00 85.69 90 PRO A O 1
ATOM 680 N N . GLN A 1 91 ? -3.797 0.361 15.260 1.00 83.19 91 GLN A N 1
ATOM 681 C CA . GLN A 1 91 ? -3.444 -0.691 14.301 1.00 83.19 91 GLN A CA 1
ATOM 682 C C . GLN A 1 91 ? -2.710 -0.103 13.097 1.00 83.19 91 GLN A C 1
ATOM 684 O O . GLN A 1 91 ? -1.692 -0.649 12.682 1.00 83.19 91 GLN A O 1
ATOM 689 N N . ILE A 1 92 ? -3.188 1.041 12.595 1.00 85.38 92 ILE A N 1
ATOM 690 C CA . ILE A 1 92 ? -2.516 1.797 11.533 1.00 85.38 92 ILE A CA 1
ATOM 691 C C . ILE A 1 92 ? -1.105 2.176 11.990 1.00 85.38 92 ILE A C 1
ATOM 693 O O . ILE A 1 92 ? -0.148 1.848 11.307 1.00 85.38 92 ILE A O 1
ATOM 697 N N . SER A 1 93 ? -0.958 2.765 13.183 1.00 86.69 93 SER A N 1
ATOM 698 C CA . SER A 1 93 ? 0.350 3.161 13.724 1.00 86.69 93 SER A CA 1
ATOM 699 C C . SER A 1 93 ? 1.327 1.987 13.825 1.00 86.69 93 SER A C 1
ATOM 701 O O . SER A 1 93 ? 2.463 2.105 13.374 1.00 86.69 93 SER A O 1
ATOM 703 N N . ALA A 1 94 ? 0.892 0.847 14.370 1.00 87.25 94 ALA A N 1
ATOM 704 C CA . ALA A 1 94 ? 1.744 -0.336 14.500 1.00 87.25 94 ALA A CA 1
ATOM 705 C C . ALA A 1 94 ? 2.182 -0.889 13.132 1.00 87.25 94 ALA A C 1
ATOM 707 O O . ALA A 1 94 ? 3.337 -1.283 12.950 1.00 87.25 94 ALA A O 1
ATOM 708 N N . PHE A 1 95 ? 1.274 -0.893 12.153 1.00 85.56 95 PHE A N 1
ATOM 709 C CA . PHE A 1 95 ? 1.569 -1.347 10.796 1.00 85.56 95 PHE A CA 1
ATOM 710 C C . PHE A 1 95 ? 2.523 -0.386 10.073 1.00 85.56 95 PHE A C 1
ATOM 712 O O . PHE A 1 95 ? 3.530 -0.821 9.515 1.00 85.56 95 PHE A O 1
ATOM 719 N N . THR A 1 96 ? 2.268 0.923 10.168 1.00 88.06 96 THR A N 1
ATOM 720 C CA . THR A 1 96 ? 3.134 1.984 9.641 1.00 88.06 96 THR A CA 1
ATOM 721 C C . THR A 1 96 ? 4.540 1.889 10.222 1.00 88.06 96 THR A C 1
ATOM 723 O O . THR A 1 96 ? 5.511 1.921 9.470 1.00 88.06 96 THR A O 1
ATOM 726 N N . GLU A 1 97 ? 4.684 1.727 11.540 1.00 89.38 97 GLU A N 1
ATOM 727 C CA . GLU A 1 97 ? 5.994 1.578 12.189 1.00 89.38 97 GLU A CA 1
ATOM 728 C C . GLU A 1 97 ? 6.767 0.365 11.670 1.00 89.38 97 GLU A C 1
ATOM 730 O O . GLU A 1 97 ? 7.967 0.468 11.417 1.00 89.38 97 GLU A O 1
ATOM 735 N N . SER A 1 98 ? 6.071 -0.750 11.451 1.00 87.12 98 SER A N 1
ATOM 736 C CA . SER A 1 98 ? 6.683 -2.007 11.021 1.00 87.12 98 SER A CA 1
ATOM 737 C C . SER A 1 98 ? 7.077 -2.028 9.533 1.00 87.12 98 SER A C 1
ATOM 739 O O . SER A 1 98 ? 7.952 -2.795 9.133 1.00 87.12 98 SER A O 1
ATOM 741 N N . LEU A 1 99 ? 6.442 -1.198 8.697 1.00 85.31 99 LEU A N 1
ATOM 742 C CA . LEU A 1 99 ? 6.738 -1.091 7.260 1.00 85.31 99 LEU A CA 1
ATOM 743 C C . LEU A 1 99 ? 7.655 0.067 6.891 1.00 85.31 99 LEU A C 1
ATOM 745 O O . LEU A 1 99 ? 8.283 0.043 5.837 1.00 85.31 99 LEU A O 1
ATOM 749 N N . SER A 1 100 ? 7.721 1.096 7.730 1.00 85.38 100 SER A N 1
ATOM 750 C CA . SER A 1 100 ? 8.482 2.292 7.386 1.00 85.38 100 SER A CA 1
ATOM 751 C C . SER A 1 100 ? 9.981 2.137 7.613 1.00 85.38 100 SER A C 1
ATOM 753 O O . SER A 1 100 ? 10.712 3.036 7.232 1.00 85.38 100 SER A O 1
ATOM 755 N N . ASP A 1 101 ? 10.456 1.069 8.261 1.00 84.44 101 ASP A N 1
ATOM 756 C CA . ASP A 1 101 ? 11.878 0.840 8.579 1.00 84.44 101 ASP A CA 1
ATOM 757 C C . ASP A 1 101 ? 12.583 2.073 9.203 1.00 84.44 101 ASP A C 1
ATOM 759 O O . ASP A 1 101 ? 13.768 2.315 8.996 1.00 84.44 101 ASP A O 1
ATOM 763 N N . ASN A 1 102 ? 11.845 2.881 9.978 1.00 81.25 102 ASN A N 1
ATOM 764 C CA . ASN A 1 102 ? 12.254 4.196 10.509 1.00 81.25 102 ASN A CA 1
ATOM 765 C C . ASN A 1 102 ? 12.536 5.305 9.477 1.00 81.25 102 ASN A C 1
ATOM 767 O O . ASN A 1 102 ? 13.003 6.380 9.854 1.00 81.25 102 ASN A O 1
ATOM 771 N N . GLU A 1 103 ? 12.183 5.116 8.213 1.00 90.31 103 GLU A N 1
ATOM 772 C CA . GLU A 1 103 ? 12.253 6.150 7.189 1.00 90.31 103 GLU A CA 1
ATOM 773 C C . GLU A 1 103 ? 11.054 7.115 7.279 1.00 90.31 103 GLU A C 1
ATOM 775 O O . GLU A 1 103 ? 9.900 6.700 7.116 1.00 90.31 103 GLU A O 1
ATOM 780 N N . PRO A 1 104 ? 11.283 8.425 7.508 1.00 90.81 104 PRO A N 1
ATOM 781 C CA . PRO A 1 104 ? 10.199 9.395 7.683 1.00 90.81 104 PRO A CA 1
ATOM 782 C C . PRO A 1 104 ? 9.304 9.541 6.450 1.00 90.81 104 PRO A C 1
ATOM 784 O O . PRO A 1 104 ? 8.100 9.754 6.577 1.00 90.81 104 PRO A O 1
ATOM 787 N N . TRP A 1 105 ? 9.881 9.407 5.254 1.00 93.38 105 TRP A N 1
ATOM 788 C CA . TRP A 1 105 ? 9.144 9.572 4.003 1.00 93.38 105 TRP A CA 1
ATOM 789 C C . TRP A 1 105 ? 8.150 8.425 3.761 1.00 93.38 105 TRP A C 1
ATOM 791 O O . TRP A 1 105 ? 7.070 8.676 3.229 1.00 93.38 105 TRP A O 1
ATOM 801 N N . LYS A 1 106 ? 8.467 7.197 4.205 1.00 93.62 106 LYS A N 1
ATOM 802 C CA . LYS A 1 106 ? 7.553 6.044 4.143 1.00 93.62 106 LYS A CA 1
ATOM 803 C C . LYS A 1 106 ? 6.356 6.257 5.062 1.00 93.62 106 LYS A C 1
ATOM 805 O O . LYS A 1 106 ? 5.221 6.092 4.626 1.00 93.62 106 LYS A O 1
ATOM 810 N N . LYS A 1 107 ? 6.600 6.724 6.295 1.00 92.44 107 LYS A N 1
ATOM 811 C CA . LYS A 1 107 ? 5.534 7.081 7.251 1.00 92.44 107 LYS A CA 1
ATOM 812 C C . LYS A 1 107 ? 4.592 8.121 6.658 1.00 92.44 107 LYS A C 1
ATOM 814 O O . LYS A 1 107 ? 3.387 7.913 6.639 1.00 92.44 107 LYS A O 1
ATOM 819 N N . GLN A 1 108 ? 5.158 9.197 6.114 1.00 92.56 108 GLN A N 1
ATOM 820 C CA . GLN A 1 108 ? 4.379 10.272 5.509 1.00 92.56 108 GLN A CA 1
ATOM 821 C C . GLN A 1 108 ? 3.559 9.793 4.303 1.00 92.56 108 GLN A C 1
ATOM 823 O O . GLN A 1 108 ? 2.423 10.218 4.134 1.00 92.56 108 GLN A O 1
ATOM 828 N N . ALA A 1 109 ? 4.113 8.913 3.466 1.00 92.88 109 ALA A N 1
ATOM 829 C CA . ALA A 1 109 ? 3.385 8.350 2.334 1.00 92.88 109 ALA A CA 1
ATOM 830 C C . ALA A 1 109 ? 2.216 7.456 2.784 1.00 92.88 109 ALA A C 1
ATOM 832 O O . ALA A 1 109 ? 1.131 7.568 2.225 1.00 92.88 109 ALA A O 1
ATOM 833 N N . ILE A 1 110 ? 2.405 6.637 3.826 1.00 91.56 110 ILE A N 1
ATOM 834 C CA . ILE A 1 110 ? 1.325 5.828 4.416 1.00 91.56 110 ILE A CA 1
ATOM 835 C C . ILE A 1 110 ? 0.244 6.716 5.050 1.00 91.56 110 ILE A C 1
ATOM 837 O O . ILE A 1 110 ? -0.930 6.386 4.977 1.00 91.56 110 ILE A O 1
ATOM 841 N N . GLU A 1 111 ? 0.611 7.839 5.669 1.00 90.38 111 GLU A N 1
ATOM 842 C CA . GLU A 1 111 ? -0.355 8.785 6.250 1.00 90.38 111 GLU A CA 1
ATOM 843 C C . GLU A 1 111 ? -1.134 9.595 5.201 1.00 90.38 111 GLU A C 1
ATOM 845 O O . GLU A 1 111 ? -2.220 10.093 5.498 1.00 90.38 111 GLU A O 1
ATOM 850 N N . GLU A 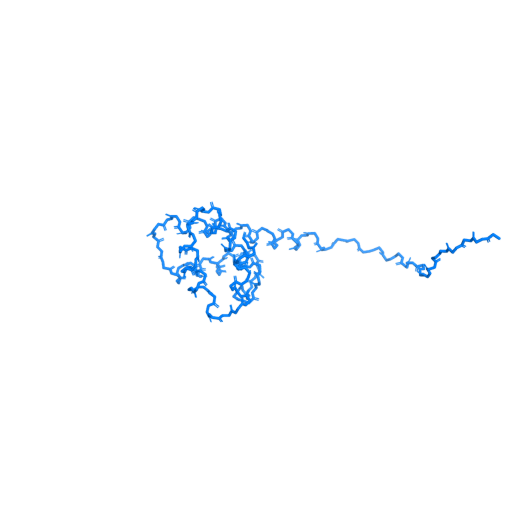1 112 ? -0.578 9.766 3.998 1.00 91.06 112 GLU A N 1
ATOM 851 C CA . GLU A 1 112 ? -1.237 10.460 2.884 1.00 91.06 112 GLU A CA 1
ATOM 852 C C . GLU A 1 112 ? -2.306 9.606 2.193 1.00 91.06 112 GLU A C 1
ATOM 854 O O . GLU A 1 112 ? -3.258 10.161 1.636 1.00 91.06 112 GLU A O 1
ATOM 859 N N . GLY A 1 113 ? -2.127 8.283 2.200 1.00 84.44 113 GLY A N 1
ATOM 860 C CA . GLY A 1 113 ? -3.061 7.325 1.610 1.00 84.44 113 GLY A CA 1
ATOM 861 C C . GLY A 1 113 ? -4.284 7.073 2.477 1.00 84.44 113 GLY A C 1
ATOM 862 O O . GLY A 1 113 ? -5.400 7.072 1.909 1.00 84.44 113 GLY A O 1
#

Foldseek 3Di:
DDDDDDDDDDDDDDPDDDDPPVLVVLLVVLLQVLLQLLLVVLVPPDDDVVRNVVVNCVSCVVSVNNPLLPPLSSLLSNLNNCVVNVDDPVSLVVNQVVSCVPPPSSSVSSPND

pLDDT: mean 79.83, std 19.06, range [37.41, 95.94]

Radius of gyration: 20.09 Å; chains: 1; bounding box: 24×70×50 Å